Protein AF-A0A1C5DD97-F1 (afdb_monomer)

Nearest PDB structures (foldseek):
  8yk5-assembly1_B  TM=9.194E-01  e=7.924E-10  S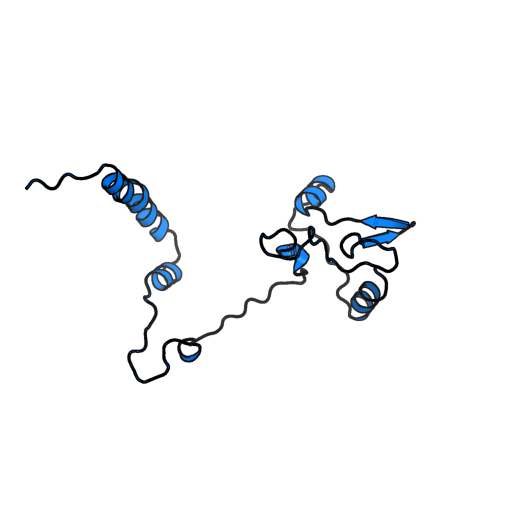treptomyces sanglieri

Solvent-accessible surface area (backbone atoms only — not comparable to full-atom values): 9508 Å² total; per-residue (Å²): 136,84,87,79,82,52,70,70,59,49,55,74,58,67,72,52,59,72,58,52,61,63,55,53,73,76,46,58,72,70,56,46,50,58,70,69,50,70,82,83,76,67,89,68,78,99,60,57,94,49,78,76,60,65,87,79,85,85,84,83,84,76,75,102,65,58,68,59,77,80,36,24,84,41,88,92,50,88,26,84,82,40,90,82,52,60,64,41,99,86,74,41,44,63,64,53,35,57,39,80,95,86,40,69,45,64,86,72,63,63,62,61,54,20,57,76,68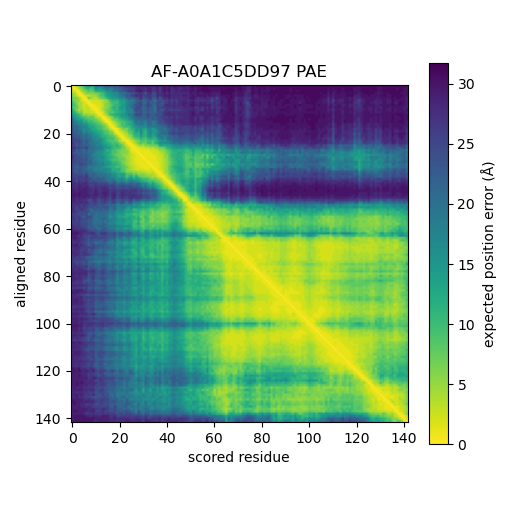,74,45,60,75,84,72,66,78,86,72,81,82,46,72,69,49,48,52,41,38,71,72,79,46,98

Sequence (142 aa):
MTTDISRRRLFALGGGALGVAAAGSLLPPSLQAAIAAQPEHSAGSGGGDGLGAIKHVVILMQENRSFDHYFGTLRGVRGFGDRNAVELPSGKPVFEQPAPLGTSVLPFPVRDAAETQKKDLQYIGALDHSWSGGGKAWAGGG

pLDDT: mean 76.14, std 14.86, range [37.94, 93.81]

Secondary structure (DSSP, 8-state):
------HHHHHHHHSSHHHHHHHHTTS-HHHHHHHHPPP----SSS--SSGGG----------S--HHHHHTTSTTS--TT-TTPPBPTTSSBTTSEEEGGGEEE----HHHHHHHTT--TT-PPPPP-SHHHHHHHHTT--

Structure (mmCIF, N/CA/C/O backbone):
data_AF-A0A1C5DD97-F1
#
_entry.id   AF-A0A1C5DD97-F1
#
loop_
_atom_site.group_PDB
_atom_site.id
_atom_site.type_symbol
_atom_site.label_atom_id
_atom_site.label_alt_id
_atom_site.label_comp_id
_atom_site.label_asym_id
_atom_site.label_entity_id
_atom_site.label_seq_id
_atom_site.pdbx_PDB_ins_code
_atom_site.Cartn_x
_atom_site.Cartn_y
_atom_site.Cartn_z
_atom_site.occupancy
_atom_site.B_iso_or_equiv
_atom_site.auth_seq_id
_atom_site.auth_comp_id
_atom_site.auth_asym_id
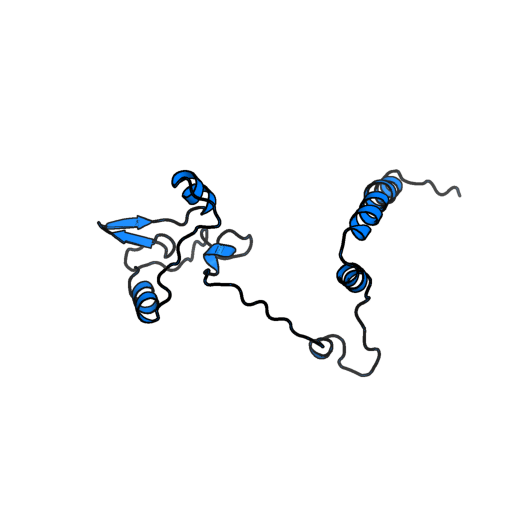_atom_site.auth_atom_id
_atom_site.pdbx_PDB_model_num
ATOM 1 N N . MET A 1 1 ? -5.961 15.124 -59.995 1.00 37.94 1 MET A N 1
ATOM 2 C CA . MET A 1 1 ? -6.432 14.707 -58.658 1.00 37.94 1 MET A CA 1
ATOM 3 C C . MET A 1 1 ? -5.623 15.472 -57.625 1.00 37.94 1 MET A C 1
ATOM 5 O O . MET A 1 1 ? -4.433 15.228 -57.506 1.00 37.94 1 MET A O 1
ATOM 9 N N . THR A 1 2 ? -6.218 16.466 -56.972 1.00 41.41 2 THR A N 1
ATOM 10 C CA . THR A 1 2 ? -5.571 17.278 -55.931 1.00 41.41 2 THR A CA 1
ATOM 11 C C . THR A 1 2 ? -5.755 16.585 -54.582 1.00 41.41 2 THR A C 1
ATOM 13 O O . THR A 1 2 ? -6.887 16.353 -54.164 1.00 41.41 2 THR A O 1
ATOM 16 N N . THR A 1 3 ? -4.669 16.202 -53.913 1.00 48.91 3 THR A N 1
ATOM 17 C CA . THR A 1 3 ? -4.723 15.624 -52.562 1.00 48.91 3 THR A CA 1
ATOM 18 C C . THR A 1 3 ? -5.010 16.722 -51.546 1.00 48.91 3 THR A C 1
ATOM 20 O O . THR A 1 3 ? -4.139 17.540 -51.258 1.00 48.91 3 THR A O 1
ATOM 23 N N . ASP A 1 4 ? -6.229 16.739 -51.018 1.00 50.91 4 ASP A N 1
ATOM 24 C CA . ASP A 1 4 ? -6.657 17.688 -49.995 1.00 50.91 4 ASP A CA 1
ATOM 25 C C . ASP A 1 4 ? -6.107 17.277 -48.613 1.00 50.91 4 ASP A C 1
ATOM 27 O O . ASP A 1 4 ? -6.236 16.124 -48.181 1.00 50.91 4 ASP A O 1
ATOM 31 N N . ILE A 1 5 ? -5.441 18.204 -47.921 1.00 59.94 5 ILE A N 1
ATOM 32 C CA . ILE A 1 5 ? -4.846 17.961 -46.602 1.00 59.94 5 ILE A CA 1
ATOM 33 C C . ILE A 1 5 ? -5.921 18.208 -45.541 1.00 59.94 5 ILE A C 1
ATOM 35 O O . ILE A 1 5 ? -6.260 19.339 -45.205 1.00 59.94 5 ILE A O 1
ATOM 39 N N . SER A 1 6 ? -6.445 17.123 -44.967 1.00 70.00 6 SER A N 1
ATOM 40 C CA . SER A 1 6 ? -7.452 17.195 -43.904 1.00 70.00 6 SER A CA 1
ATOM 41 C C . SER A 1 6 ? -6.913 17.865 -42.632 1.00 70.00 6 SER A C 1
ATOM 43 O O . SER A 1 6 ? -5.837 17.518 -42.138 1.00 70.00 6 SER A O 1
ATOM 45 N N . ARG A 1 7 ? -7.726 18.741 -42.021 1.00 64.44 7 ARG A N 1
ATOM 46 C CA . ARG A 1 7 ? -7.467 19.400 -40.721 1.00 64.44 7 ARG A CA 1
ATOM 47 C C . ARG A 1 7 ? -7.077 18.407 -39.617 1.00 64.44 7 ARG A C 1
ATOM 49 O O . ARG A 1 7 ? -6.230 18.712 -38.787 1.00 64.44 7 ARG A O 1
ATOM 56 N N . ARG A 1 8 ? -7.621 17.183 -39.645 1.00 58.94 8 ARG A N 1
ATOM 57 C CA . ARG A 1 8 ? -7.272 16.094 -38.711 1.00 58.94 8 ARG A CA 1
ATOM 58 C C . ARG A 1 8 ? -5.811 15.643 -38.851 1.00 58.94 8 ARG A C 1
ATOM 60 O O . ARG A 1 8 ? -5.181 15.305 -37.856 1.00 58.94 8 ARG A O 1
ATOM 67 N N . ARG A 1 9 ? -5.267 15.667 -40.070 1.00 60.03 9 ARG A N 1
ATOM 68 C CA . ARG A 1 9 ? -3.873 15.309 -40.367 1.00 60.03 9 ARG A CA 1
ATOM 69 C C . ARG A 1 9 ? -2.912 16.428 -39.959 1.00 60.03 9 ARG A C 1
ATOM 71 O O . ARG A 1 9 ? -1.828 16.139 -39.472 1.00 60.03 9 ARG A O 1
ATOM 78 N N . LEU A 1 10 ? -3.348 17.686 -40.068 1.00 61.34 10 LEU A N 1
ATOM 79 C CA . LEU A 1 10 ? -2.600 18.845 -39.576 1.00 61.34 10 LEU A CA 1
ATOM 80 C C . LEU A 1 10 ? -2.541 18.886 -38.037 1.00 61.34 10 LEU A C 1
ATOM 82 O O . LEU A 1 10 ? -1.477 19.145 -37.491 1.00 61.34 10 LEU A O 1
ATOM 86 N N . PHE A 1 11 ? -3.624 18.548 -37.326 1.00 61.50 11 PHE A N 1
ATOM 87 C CA . PHE A 1 11 ? -3.601 18.455 -35.855 1.00 61.50 11 PHE A CA 1
ATOM 88 C C . PHE A 1 11 ? -2.802 17.255 -35.333 1.00 61.50 11 PHE A C 1
ATOM 90 O O . PHE A 1 11 ? -2.123 17.378 -34.316 1.00 61.50 11 PHE A O 1
ATOM 97 N N . ALA A 1 12 ? -2.817 16.126 -36.050 1.00 57.34 12 ALA A N 1
ATOM 98 C CA . ALA A 1 12 ? -1.966 14.978 -35.734 1.00 57.34 12 ALA A CA 1
ATOM 99 C C . ALA A 1 12 ? -0.463 15.283 -35.903 1.00 57.34 12 ALA A C 1
ATOM 101 O O . ALA A 1 12 ? 0.360 14.682 -35.222 1.00 57.34 12 ALA A O 1
ATOM 102 N N . LEU A 1 13 ? -0.107 16.226 -36.783 1.00 55.00 13 LEU A N 1
ATOM 103 C CA . LEU A 1 13 ? 1.281 16.625 -37.040 1.00 55.00 13 LEU A CA 1
ATOM 104 C C . LEU A 1 13 ? 1.721 17.871 -36.246 1.00 55.00 13 LEU A C 1
ATOM 106 O O . LEU A 1 13 ? 2.899 18.005 -35.935 1.00 55.00 13 LEU A O 1
ATOM 110 N N . GLY A 1 14 ? 0.800 18.777 -35.903 1.00 51.69 14 GLY A N 1
ATOM 111 C CA . GLY A 1 14 ? 1.136 20.120 -35.414 1.00 51.69 14 GLY A CA 1
ATOM 112 C C . GLY A 1 14 ? 1.204 20.307 -33.896 1.00 51.69 14 GLY A C 1
ATOM 113 O O . GLY A 1 14 ? 1.827 21.261 -33.446 1.00 51.69 14 GLY A O 1
ATOM 114 N N . GLY A 1 15 ? 0.588 19.434 -33.091 1.00 50.34 15 GLY A N 1
ATOM 115 C CA . GLY A 1 15 ? 0.475 19.662 -31.638 1.00 50.34 15 GLY A CA 1
ATOM 116 C C . GLY A 1 15 ? 1.548 19.002 -30.764 1.00 50.34 15 GLY A C 1
ATOM 117 O O . GLY A 1 15 ? 1.817 19.482 -29.668 1.00 50.34 15 GLY A O 1
ATOM 118 N N . GLY A 1 16 ? 2.152 17.899 -31.219 1.00 50.62 16 GLY A N 1
ATOM 119 C CA . GLY A 1 16 ? 3.026 17.063 -30.377 1.00 50.62 16 GLY A CA 1
ATOM 120 C C . GLY A 1 16 ? 4.511 17.100 -30.737 1.00 50.62 16 GLY A C 1
ATOM 121 O O . GLY A 1 16 ? 5.358 16.988 -29.855 1.00 50.62 16 GLY A O 1
ATOM 122 N N . ALA A 1 17 ? 4.853 17.289 -32.015 1.00 50.66 17 ALA A N 1
ATOM 123 C CA . ALA A 1 17 ? 6.223 17.079 -32.491 1.00 50.66 17 ALA A CA 1
ATOM 124 C C . ALA A 1 17 ? 7.238 18.087 -31.917 1.00 50.66 17 ALA A C 1
ATOM 126 O O . ALA A 1 17 ? 8.358 17.705 -31.583 1.00 50.66 17 ALA A O 1
ATOM 127 N N . LEU A 1 18 ? 6.845 19.354 -31.736 1.00 48.91 18 LEU A N 1
ATOM 128 C CA . LEU A 1 18 ? 7.738 20.390 -31.197 1.00 48.91 18 LEU A CA 1
ATOM 129 C C . LEU A 1 18 ? 7.939 20.281 -29.672 1.00 48.91 18 LEU A C 1
ATOM 131 O O . LEU A 1 18 ? 9.018 20.594 -29.179 1.00 48.91 18 LEU A O 1
ATOM 135 N N . GLY A 1 19 ? 6.941 19.794 -28.925 1.00 50.81 19 GLY A N 1
ATOM 136 C CA . GLY A 1 19 ? 7.047 19.594 -27.472 1.00 50.81 19 GLY A CA 1
ATOM 137 C C . GLY A 1 19 ? 7.847 18.345 -27.086 1.00 50.81 19 GLY A C 1
ATOM 138 O O . GLY A 1 19 ? 8.614 18.370 -26.127 1.00 50.81 19 GLY A O 1
ATOM 139 N N . VAL A 1 20 ? 7.726 17.266 -27.868 1.00 53.44 20 VAL A N 1
ATOM 140 C CA . VAL A 1 20 ? 8.454 16.005 -27.636 1.00 53.44 20 VAL A CA 1
ATOM 141 C C . VAL A 1 20 ? 9.960 16.166 -27.884 1.00 53.44 20 VAL A C 1
ATOM 143 O O . VAL A 1 20 ? 10.761 15.650 -27.107 1.00 53.44 20 VAL A O 1
ATOM 146 N N . ALA A 1 21 ? 10.362 16.936 -28.902 1.00 54.34 21 ALA A N 1
ATOM 147 C CA . ALA A 1 21 ? 11.776 17.194 -29.188 1.00 54.34 21 ALA A CA 1
ATOM 148 C C . ALA A 1 21 ? 12.473 18.017 -28.084 1.00 54.34 21 ALA A C 1
ATOM 150 O O . ALA A 1 21 ? 13.621 17.740 -27.744 1.00 54.34 21 ALA A O 1
ATOM 151 N N . ALA A 1 22 ? 11.777 18.993 -27.487 1.00 54.25 22 ALA A N 1
ATOM 152 C CA . ALA A 1 22 ? 12.323 19.812 -26.402 1.00 54.25 22 ALA A CA 1
ATOM 153 C C . ALA A 1 22 ? 12.342 19.089 -25.041 1.00 54.25 22 ALA A C 1
ATOM 155 O O . ALA A 1 22 ? 13.229 19.340 -24.235 1.00 54.25 22 ALA A O 1
ATOM 156 N N . ALA A 1 23 ? 11.402 18.176 -24.775 1.00 56.19 23 ALA A N 1
ATOM 157 C CA . ALA A 1 23 ? 11.391 17.389 -23.537 1.00 56.19 23 ALA A CA 1
ATOM 158 C C . ALA A 1 23 ? 12.433 16.254 -23.540 1.00 56.19 23 ALA A C 1
ATOM 160 O O . ALA A 1 23 ? 12.975 15.911 -22.489 1.00 56.19 23 ALA A O 1
ATOM 161 N N . GLY A 1 24 ? 12.752 15.692 -24.713 1.00 57.81 24 GLY A N 1
ATOM 162 C CA . GLY A 1 24 ? 13.761 14.638 -24.848 1.00 57.81 24 GLY A CA 1
ATOM 163 C C . GLY A 1 24 ? 15.169 15.072 -24.426 1.00 57.81 24 GLY A C 1
AT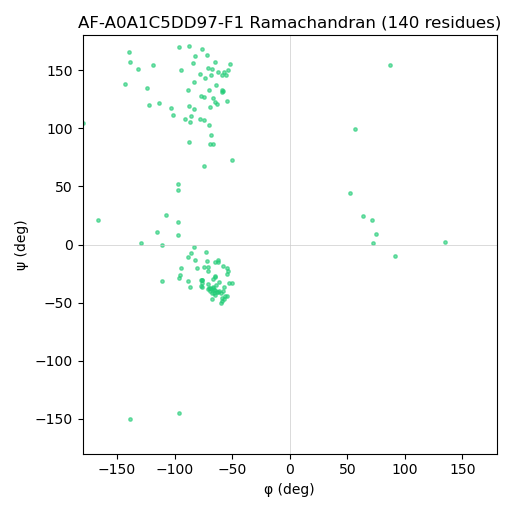OM 164 O O . GLY A 1 24 ? 15.902 14.263 -23.864 1.00 57.81 24 GLY A O 1
ATOM 165 N N . SER A 1 25 ? 15.527 16.350 -24.614 1.00 60.06 25 SER A N 1
ATOM 166 C CA . SER A 1 25 ? 16.851 16.891 -24.265 1.00 60.06 25 SER A CA 1
ATOM 167 C C . SER A 1 25 ? 17.097 17.045 -22.757 1.00 60.06 25 SER A C 1
ATOM 169 O O . SER A 1 25 ? 18.246 17.206 -22.352 1.00 60.06 25 SER A O 1
ATOM 171 N N . LEU A 1 26 ? 16.051 16.965 -21.924 1.00 75.88 26 LEU A N 1
ATOM 172 C CA . LEU A 1 26 ? 16.152 17.034 -20.459 1.00 75.88 26 LEU A CA 1
ATOM 173 C C . LEU A 1 26 ? 16.379 15.667 -19.800 1.00 75.88 26 LEU A C 1
ATOM 175 O O . LEU A 1 26 ? 16.660 15.599 -18.603 1.00 75.88 26 LEU A O 1
ATOM 179 N N . LEU A 1 27 ? 16.252 14.569 -20.549 1.00 81.62 27 LEU A N 1
ATOM 180 C CA . LEU A 1 27 ? 16.517 13.234 -20.019 1.00 81.62 27 LEU A CA 1
ATOM 181 C C . LEU A 1 27 ? 18.032 12.981 -19.958 1.00 81.62 27 LEU A C 1
ATOM 183 O O . LEU A 1 27 ? 18.755 13.432 -20.848 1.00 81.62 27 LEU A O 1
ATOM 187 N N . PRO A 1 28 ? 18.542 12.223 -18.972 1.00 85.69 28 PRO A N 1
ATOM 188 C CA . PRO A 1 28 ? 19.936 11.796 -18.972 1.00 85.69 28 PRO A CA 1
ATOM 189 C C . PRO A 1 28 ? 20.295 11.055 -20.273 1.00 85.69 28 PRO A C 1
ATOM 191 O O . PRO A 1 28 ? 19.458 10.300 -20.780 1.00 85.69 28 PRO A O 1
ATOM 194 N N . PRO A 1 29 ? 21.530 11.189 -20.797 1.00 82.31 29 PRO A N 1
ATOM 195 C CA . PRO A 1 29 ? 21.943 10.539 -22.045 1.00 82.31 29 PRO A CA 1
ATOM 196 C C . PRO A 1 29 ? 21.690 9.023 -22.084 1.00 82.31 29 PRO A C 1
ATOM 198 O O . PRO A 1 29 ? 21.343 8.481 -23.130 1.00 82.31 29 PRO A O 1
ATOM 201 N N . SER A 1 30 ? 21.794 8.339 -20.940 1.00 81.19 30 SER A N 1
ATOM 202 C CA . SER A 1 30 ? 21.490 6.907 -20.817 1.00 81.19 30 SER A CA 1
ATOM 203 C C . SER A 1 30 ? 20.017 6.582 -21.074 1.00 81.19 30 SER A C 1
ATOM 205 O O . SER A 1 30 ? 19.712 5.583 -21.720 1.00 81.19 30 SER A O 1
ATOM 207 N N . LEU A 1 31 ? 19.100 7.431 -20.608 1.00 80.62 31 LEU A N 1
ATOM 208 C CA . LEU A 1 31 ? 17.666 7.248 -20.806 1.00 80.62 31 LEU A CA 1
ATOM 209 C C . LEU A 1 31 ? 17.249 7.613 -22.233 1.00 80.62 31 LEU A C 1
ATOM 211 O O . LEU A 1 31 ? 16.426 6.915 -22.819 1.00 80.62 31 LEU A O 1
ATOM 215 N N . GLN A 1 32 ? 17.859 8.647 -22.822 1.00 81.94 32 GLN A N 1
ATOM 216 C CA . GLN A 1 32 ? 17.667 8.961 -24.242 1.00 81.94 32 GLN A CA 1
ATOM 217 C C . GLN A 1 32 ? 18.093 7.781 -25.129 1.00 81.94 32 GLN A C 1
ATOM 219 O O . GLN A 1 32 ? 17.335 7.366 -26.005 1.00 81.94 32 GLN A O 1
ATOM 224 N N . ALA A 1 33 ? 19.264 7.193 -24.859 1.00 81.00 33 ALA A N 1
ATOM 225 C CA . ALA A 1 33 ? 19.747 6.011 -25.569 1.00 81.00 33 ALA A CA 1
ATOM 226 C C . ALA A 1 33 ? 18.830 4.793 -25.366 1.00 81.00 33 ALA A C 1
ATOM 228 O O . ALA A 1 33 ? 18.537 4.086 -26.326 1.00 81.00 33 ALA A O 1
ATOM 229 N N . ALA A 1 34 ? 18.330 4.573 -24.145 1.00 80.75 34 ALA A N 1
ATOM 230 C CA . ALA A 1 34 ? 17.415 3.473 -23.846 1.00 80.75 34 ALA A CA 1
ATOM 231 C C . ALA A 1 34 ? 16.058 3.609 -24.561 1.00 80.75 34 ALA A C 1
ATOM 233 O O . ALA A 1 34 ? 15.529 2.613 -25.039 1.00 80.75 34 ALA A O 1
ATOM 234 N N . ILE A 1 35 ? 15.506 4.824 -24.666 1.00 79.81 35 ILE A N 1
ATOM 235 C CA . ILE A 1 35 ? 14.250 5.082 -25.393 1.00 79.81 35 ILE A CA 1
ATOM 236 C C . ILE A 1 35 ? 14.445 4.931 -26.908 1.00 79.81 35 ILE A C 1
ATOM 238 O O . ILE A 1 35 ? 13.551 4.442 -27.596 1.00 79.81 35 ILE A O 1
ATOM 242 N N . ALA A 1 36 ? 15.597 5.358 -27.434 1.00 78.69 36 ALA A N 1
ATOM 243 C CA . ALA A 1 36 ? 15.920 5.254 -28.857 1.00 78.69 36 ALA A CA 1
ATOM 244 C C . ALA A 1 36 ? 16.273 3.822 -29.298 1.00 78.69 36 ALA A C 1
ATOM 246 O O . ALA A 1 36 ? 16.214 3.518 -30.492 1.00 78.69 36 ALA A O 1
ATOM 247 N N . ALA A 1 37 ? 16.638 2.944 -28.360 1.00 76.75 37 ALA A N 1
ATOM 248 C CA . ALA A 1 37 ? 16.948 1.554 -28.651 1.00 76.75 37 ALA A CA 1
ATOM 249 C C . ALA A 1 37 ? 15.699 0.823 -29.168 1.00 76.75 37 ALA A C 1
ATOM 251 O O . ALA A 1 37 ? 14.657 0.767 -28.514 1.00 76.75 37 ALA A O 1
ATOM 252 N N . GLN A 1 38 ? 15.805 0.245 -30.363 1.00 62.28 38 GLN A N 1
ATOM 253 C CA . GLN A 1 38 ? 14.805 -0.696 -30.857 1.00 62.28 38 GLN A CA 1
ATOM 254 C C . GLN A 1 38 ? 14.968 -2.027 -30.108 1.00 62.28 38 GLN A C 1
ATOM 256 O O . GLN A 1 38 ? 16.104 -2.417 -29.824 1.00 62.28 38 GLN A O 1
ATOM 261 N N . PRO A 1 39 ? 13.875 -2.743 -29.789 1.00 60.66 39 PRO A N 1
ATOM 262 C CA . PRO A 1 39 ? 13.982 -4.093 -29.258 1.00 60.66 39 PRO A CA 1
ATOM 263 C C . PRO A 1 39 ? 14.815 -4.953 -30.213 1.00 60.66 39 PRO A C 1
ATOM 265 O O . PRO A 1 39 ? 14.506 -5.058 -31.399 1.00 60.66 39 PRO A O 1
ATOM 268 N N . GLU A 1 40 ? 15.885 -5.549 -29.693 1.00 59.00 40 GLU A N 1
ATOM 269 C CA . GLU A 1 40 ? 16.749 -6.472 -30.428 1.00 59.00 40 GLU A CA 1
ATOM 270 C C . GLU A 1 40 ? 15.953 -7.746 -30.764 1.00 59.00 40 GLU A C 1
ATOM 272 O O . GLU A 1 40 ? 15.968 -8.722 -30.011 1.00 59.00 40 GLU A O 1
ATOM 277 N N . HIS A 1 41 ? 15.226 -7.751 -31.884 1.00 55.03 41 HIS A N 1
ATOM 278 C CA . HIS A 1 41 ? 14.646 -8.975 -32.427 1.00 55.03 41 HIS A CA 1
ATOM 279 C C . HIS A 1 41 ? 15.791 -9.830 -32.964 1.00 55.03 41 HIS A C 1
ATOM 281 O O . HIS A 1 41 ? 16.349 -9.563 -34.028 1.00 55.03 41 HIS A O 1
ATOM 287 N N . SER A 1 42 ? 16.171 -10.854 -32.201 1.00 52.97 42 SER A N 1
ATOM 288 C CA . SER A 1 42 ? 17.205 -11.796 -32.621 1.00 52.97 42 SER A CA 1
ATOM 289 C C . SER A 1 42 ? 16.656 -12.621 -33.787 1.00 52.97 42 SER A C 1
ATOM 291 O O . SER A 1 42 ? 15.948 -13.606 -33.593 1.00 52.97 42 SER A O 1
ATOM 293 N N . ALA A 1 43 ? 16.940 -12.188 -35.016 1.00 51.22 43 ALA A N 1
ATOM 294 C CA . ALA A 1 43 ? 16.631 -12.929 -36.229 1.00 51.22 43 ALA A CA 1
ATOM 295 C C . ALA A 1 43 ? 17.532 -14.174 -36.290 1.00 51.22 43 ALA A C 1
ATOM 297 O O . ALA A 1 43 ? 18.627 -14.145 -36.845 1.00 51.22 43 ALA A O 1
ATOM 298 N N . GLY A 1 44 ? 17.098 -15.265 -35.660 1.00 48.41 44 GLY A N 1
ATOM 299 C CA . GLY A 1 44 ? 17.858 -16.510 -35.629 1.00 48.41 44 GLY A CA 1
ATOM 300 C C . GLY A 1 44 ? 17.157 -17.619 -34.852 1.00 48.41 44 GLY A C 1
ATOM 301 O O . GLY A 1 44 ? 17.162 -17.624 -33.628 1.00 48.41 44 GLY A O 1
ATOM 302 N N . SER A 1 45 ? 16.593 -18.572 -35.599 1.00 45.00 45 SER A N 1
ATOM 303 C CA . SER A 1 45 ? 16.107 -19.898 -35.179 1.00 45.00 45 SER A CA 1
ATOM 304 C C . SER A 1 45 ? 15.054 -19.970 -34.054 1.00 45.00 45 SER A C 1
ATOM 306 O O . SER A 1 45 ? 15.366 -20.012 -32.871 1.00 45.00 45 SER A O 1
ATOM 308 N N . GLY A 1 46 ? 13.787 -20.136 -34.445 1.00 49.97 46 GLY A N 1
ATOM 309 C CA . GLY A 1 46 ? 12.885 -21.132 -33.841 1.00 49.97 46 GLY A CA 1
ATOM 310 C C . GLY A 1 46 ? 12.326 -20.929 -32.424 1.00 49.97 46 GLY A C 1
ATOM 311 O O . GLY A 1 46 ? 11.578 -21.794 -31.983 1.00 49.97 46 GLY A O 1
ATOM 312 N N . GLY A 1 47 ? 12.618 -19.839 -31.710 1.00 49.31 47 GLY A N 1
ATOM 313 C CA . GLY A 1 47 ? 12.087 -19.650 -30.346 1.00 49.31 47 GLY A CA 1
ATOM 314 C C . GLY A 1 47 ? 12.223 -18.243 -29.755 1.00 49.31 47 GLY A C 1
ATOM 315 O O . GLY A 1 47 ? 12.213 -18.094 -28.535 1.00 49.31 47 GLY A O 1
ATOM 316 N N . GLY A 1 48 ? 12.394 -17.221 -30.600 1.00 52.59 48 GLY A N 1
ATOM 317 C CA . GLY A 1 48 ? 12.824 -15.874 -30.199 1.00 52.59 48 GLY A CA 1
ATOM 318 C C . GLY A 1 48 ? 11.736 -14.898 -29.736 1.00 52.59 48 GLY A C 1
ATOM 319 O O . GLY A 1 48 ? 12.078 -13.835 -29.232 1.00 52.59 48 GLY A O 1
ATOM 320 N N . ASP A 1 49 ? 10.451 -15.241 -29.845 1.00 61.72 49 ASP A N 1
ATOM 321 C CA . ASP A 1 49 ? 9.342 -14.301 -29.583 1.00 61.72 49 ASP A CA 1
ATOM 322 C C . ASP A 1 49 ? 8.757 -14.414 -28.157 1.00 61.72 49 ASP A C 1
ATOM 324 O O . ASP A 1 49 ? 7.630 -13.993 -27.895 1.00 61.72 49 ASP A O 1
ATOM 328 N N . GLY A 1 50 ? 9.505 -15.008 -27.219 1.00 69.44 50 GLY A N 1
ATOM 329 C CA . GLY A 1 50 ? 9.043 -15.311 -25.858 1.00 69.44 50 GLY A CA 1
ATOM 330 C C . GLY A 1 50 ? 10.077 -15.024 -24.767 1.00 69.44 50 GLY A C 1
ATOM 331 O O . GLY A 1 50 ? 10.933 -14.156 -24.906 1.00 69.44 50 GLY A O 1
ATOM 332 N N . LEU A 1 51 ? 10.027 -15.779 -23.663 1.00 71.25 51 LEU A N 1
ATOM 333 C CA . LEU A 1 51 ? 10.928 -15.601 -22.510 1.00 71.25 51 LEU A CA 1
ATOM 334 C C . LEU A 1 51 ? 12.426 -15.634 -22.879 1.00 71.25 51 LEU A C 1
ATOM 336 O O . LEU A 1 51 ? 13.230 -15.022 -22.182 1.00 71.25 51 LEU A O 1
ATOM 340 N N . GLY A 1 52 ? 12.799 -16.293 -23.984 1.00 72.62 52 GLY A N 1
ATOM 341 C CA . GLY A 1 52 ? 14.177 -16.354 -24.489 1.00 72.62 52 GLY A CA 1
ATOM 342 C C . GLY A 1 52 ? 14.763 -15.015 -24.958 1.00 72.62 52 GLY A C 1
ATOM 343 O O . GLY A 1 52 ? 15.978 -14.909 -25.093 1.00 72.62 52 GLY A O 1
ATOM 344 N N . ALA A 1 53 ? 13.936 -13.984 -25.169 1.00 73.56 53 ALA A N 1
ATOM 345 C CA . ALA A 1 53 ? 14.394 -12.632 -25.500 1.00 73.56 53 ALA A CA 1
ATOM 346 C C . ALA A 1 53 ? 14.814 -11.805 -24.264 1.00 73.56 53 ALA A C 1
ATOM 348 O O . ALA A 1 53 ? 15.442 -10.753 -24.403 1.00 73.56 53 ALA A O 1
ATOM 349 N N . ILE A 1 54 ? 14.479 -12.255 -23.046 1.00 77.75 54 ILE A N 1
ATOM 350 C CA . ILE A 1 54 ? 14.803 -11.547 -21.801 1.00 77.75 54 ILE A CA 1
ATOM 351 C C . ILE A 1 54 ? 16.281 -11.781 -21.459 1.00 77.75 54 ILE A C 1
ATOM 353 O O . ILE A 1 54 ? 16.663 -12.864 -21.028 1.00 77.75 54 ILE A O 1
ATOM 357 N N . LYS A 1 55 ? 17.121 -10.749 -21.617 1.00 81.81 55 LYS A N 1
ATOM 358 C CA . LYS A 1 55 ? 18.564 -10.815 -21.294 1.00 81.81 55 LYS A CA 1
ATOM 359 C C . LYS A 1 55 ? 18.881 -10.458 -19.840 1.00 81.81 55 LYS A C 1
ATOM 361 O O . LYS A 1 55 ? 19.836 -10.977 -19.270 1.00 81.81 55 LYS A O 1
ATOM 366 N N . HIS A 1 56 ? 18.086 -9.571 -19.241 1.00 84.88 56 HIS A N 1
ATOM 367 C CA . HIS A 1 56 ? 18.299 -9.069 -17.886 1.00 84.88 56 HIS A CA 1
ATOM 368 C C . HIS A 1 56 ? 16.962 -8.874 -17.175 1.00 84.88 56 HIS A C 1
ATOM 370 O O . HIS A 1 56 ? 16.015 -8.346 -17.757 1.00 84.88 56 HIS A O 1
ATOM 376 N N . VAL A 1 57 ? 16.907 -9.265 -15.904 1.00 86.56 57 VAL A N 1
ATOM 377 C CA . VAL A 1 57 ? 15.776 -9.002 -15.012 1.00 86.56 57 VAL A CA 1
ATOM 378 C C . VAL A 1 57 ? 16.262 -8.055 -13.925 1.00 86.56 57 VAL A C 1
ATOM 380 O O . VAL A 1 57 ? 17.203 -8.373 -13.201 1.00 86.56 57 VAL A O 1
ATOM 383 N N . VAL A 1 58 ? 15.624 -6.892 -13.813 1.00 90.12 58 VAL A N 1
ATOM 384 C CA . VAL A 1 58 ? 15.864 -5.947 -12.717 1.00 90.12 58 VAL A CA 1
ATOM 385 C C . VAL A 1 58 ? 14.705 -6.072 -11.740 1.00 90.12 58 VAL A C 1
ATOM 387 O O . VAL A 1 58 ? 13.560 -5.808 -12.098 1.00 90.12 58 VAL A O 1
ATOM 390 N N . ILE A 1 59 ? 15.002 -6.487 -10.510 1.00 87.56 59 ILE A N 1
ATOM 391 C CA . ILE A 1 59 ? 14.006 -6.622 -9.446 1.00 87.56 59 ILE A CA 1
ATOM 392 C C . ILE A 1 59 ? 14.131 -5.408 -8.530 1.00 87.56 59 ILE A C 1
ATOM 394 O O . ILE A 1 59 ? 15.126 -5.252 -7.824 1.00 87.56 59 ILE A O 1
ATOM 398 N N . LEU A 1 60 ? 13.113 -4.550 -8.543 1.00 86.25 60 LEU A N 1
ATOM 399 C CA . 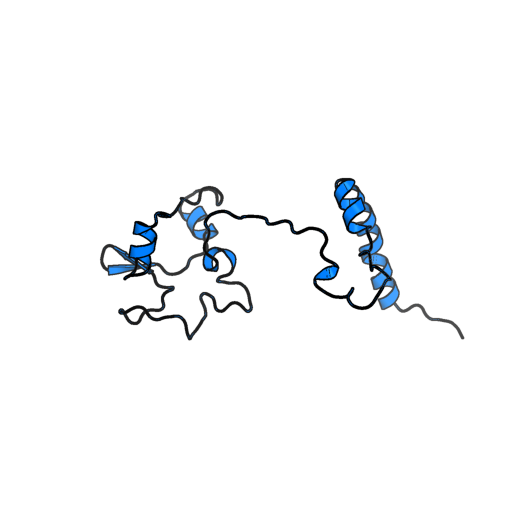LEU A 1 60 ? 12.989 -3.450 -7.594 1.00 86.25 60 LEU A CA 1
ATOM 400 C C . LEU A 1 60 ? 12.187 -3.935 -6.390 1.00 86.25 60 LEU A C 1
ATOM 402 O O . LEU A 1 60 ? 10.980 -4.156 -6.481 1.00 86.25 60 LEU A O 1
ATOM 406 N N . MET A 1 61 ? 12.872 -4.114 -5.266 1.00 82.25 61 MET A N 1
ATOM 407 C CA . MET A 1 61 ? 12.246 -4.516 -4.010 1.00 82.25 61 MET A CA 1
ATOM 408 C C . MET A 1 61 ? 11.744 -3.259 -3.299 1.00 82.25 61 MET A C 1
ATOM 410 O O . MET A 1 61 ? 12.543 -2.428 -2.871 1.00 82.25 61 MET A O 1
ATOM 414 N N . GLN A 1 62 ? 10.423 -3.100 -3.219 1.00 81.81 62 GLN A N 1
ATOM 415 C CA . GLN A 1 62 ? 9.807 -2.022 -2.446 1.00 81.81 62 GLN A CA 1
ATOM 416 C C . GLN A 1 62 ? 9.670 -2.413 -0.974 1.00 81.81 62 GLN A C 1
ATOM 418 O O . GLN A 1 62 ? 9.640 -3.592 -0.625 1.00 81.81 62 GLN A O 1
ATOM 423 N N . GLU A 1 63 ? 9.602 -1.400 -0.117 1.00 72.31 63 GLU A N 1
ATOM 424 C CA . GLU A 1 63 ? 9.492 -1.572 1.329 1.00 72.31 63 GLU A CA 1
ATOM 425 C C . GLU A 1 63 ? 8.071 -1.983 1.773 1.00 72.31 63 GLU A C 1
ATOM 427 O O . GLU A 1 63 ? 7.114 -1.912 1.001 1.00 72.31 63 GLU A O 1
ATOM 432 N N . ASN A 1 64 ? 7.955 -2.402 3.040 1.00 73.81 64 ASN A N 1
ATOM 433 C CA . ASN A 1 64 ? 6.815 -3.008 3.741 1.00 73.81 64 ASN A CA 1
ATOM 434 C C . ASN A 1 64 ? 5.466 -2.271 3.621 1.00 73.81 64 ASN A C 1
ATOM 436 O O . ASN A 1 64 ? 4.936 -1.718 4.590 1.00 73.81 64 ASN A O 1
ATO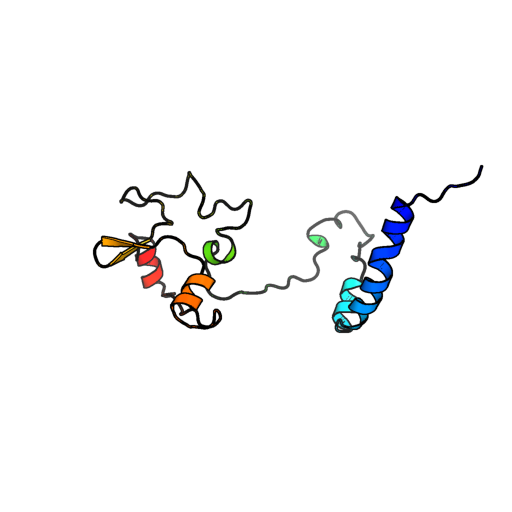M 440 N N . ARG A 1 65 ? 4.834 -2.328 2.454 1.00 84.19 65 ARG A N 1
ATOM 441 C CA . ARG A 1 65 ? 3.441 -1.918 2.268 1.00 84.19 65 ARG A CA 1
ATOM 442 C C . ARG A 1 65 ? 2.656 -3.072 1.670 1.00 84.19 65 ARG A C 1
ATOM 444 O O . ARG A 1 65 ? 3.115 -3.754 0.756 1.00 84.19 65 ARG A O 1
ATOM 451 N N . SER A 1 66 ? 1.472 -3.306 2.226 1.00 85.12 66 SER A N 1
ATOM 452 C CA . SER A 1 66 ? 0.573 -4.334 1.715 1.00 85.12 66 SER A CA 1
ATOM 453 C C . SER A 1 66 ? 0.105 -3.980 0.305 1.00 85.12 66 SER A C 1
ATOM 455 O O . SER A 1 66 ? 0.076 -2.815 -0.094 1.00 85.12 66 SER A O 1
ATOM 457 N N . PHE A 1 67 ? -0.307 -4.997 -0.445 1.00 89.31 67 PHE A N 1
ATOM 458 C CA . PHE A 1 67 ? -0.877 -4.805 -1.774 1.00 89.31 67 PHE A CA 1
ATOM 459 C C . PHE A 1 67 ? -2.062 -3.824 -1.750 1.00 89.31 67 PHE A C 1
ATOM 461 O O . PHE A 1 67 ? -2.111 -2.899 -2.559 1.00 89.31 67 PHE A O 1
ATOM 468 N N . ASP A 1 68 ? -2.958 -3.956 -0.769 1.00 88.94 68 ASP A N 1
ATOM 469 C CA . ASP A 1 68 ? -4.133 -3.089 -0.627 1.00 88.94 68 ASP A CA 1
ATOM 470 C C . ASP A 1 68 ? -3.772 -1.626 -0.338 1.00 88.94 68 ASP A C 1
ATOM 472 O O . ASP A 1 68 ? -4.499 -0.724 -0.753 1.00 88.94 68 ASP A O 1
ATOM 476 N N . HIS A 1 69 ? -2.626 -1.368 0.304 1.00 88.75 69 HIS A N 1
ATOM 477 C CA . HIS A 1 69 ? -2.134 -0.007 0.526 1.00 88.75 69 HIS A CA 1
ATOM 478 C C . HIS A 1 69 ? -1.830 0.707 -0.798 1.00 88.75 69 HIS A C 1
ATOM 480 O O . HIS A 1 69 ? -2.150 1.884 -0.951 1.00 88.75 69 HIS A O 1
ATOM 486 N N . TYR A 1 70 ? -1.228 0.005 -1.761 1.00 89.69 70 TYR A N 1
ATOM 487 C CA . TYR A 1 70 ? -0.893 0.582 -3.064 1.00 89.69 70 TYR A CA 1
ATOM 488 C C . TYR A 1 70 ? -2.038 0.500 -4.072 1.00 89.69 70 TYR A C 1
ATOM 490 O O . TYR A 1 70 ? -2.219 1.411 -4.880 1.00 89.69 70 TYR A O 1
ATOM 498 N N . PHE A 1 71 ? -2.799 -0.593 -4.047 1.00 92.25 71 PHE A N 1
ATOM 499 C CA . PHE A 1 71 ? -3.666 -0.976 -5.158 1.00 92.25 71 PHE A CA 1
ATOM 500 C C . PHE A 1 71 ? -5.108 -1.281 -4.748 1.00 92.25 71 PHE A C 1
ATOM 502 O O . PHE A 1 71 ? -5.922 -1.579 -5.619 1.00 92.25 71 PHE A O 1
ATOM 509 N N . GLY A 1 72 ? -5.473 -1.149 -3.469 1.00 91.88 72 GLY A N 1
ATOM 510 C CA . GLY A 1 72 ? -6.821 -1.464 -2.977 1.00 91.88 72 GLY A CA 1
ATOM 511 C C . GLY A 1 72 ? -7.940 -0.606 -3.586 1.00 91.88 72 GLY A C 1
ATOM 512 O O . GLY A 1 72 ? -9.112 -0.965 -3.501 1.00 91.88 72 GLY A O 1
ATOM 513 N N . THR A 1 73 ? -7.598 0.508 -4.240 1.00 92.69 73 THR A N 1
ATOM 514 C CA . THR A 1 73 ? -8.532 1.367 -4.992 1.00 92.69 73 THR A CA 1
ATOM 515 C C . THR A 1 73 ? -8.313 1.330 -6.510 1.00 92.69 73 THR A C 1
ATOM 517 O O . THR A 1 73 ? -9.034 1.999 -7.255 1.00 92.69 73 THR A O 1
ATOM 520 N N . LEU A 1 74 ? -7.334 0.559 -6.999 1.00 93.81 74 LEU A N 1
ATOM 521 C CA . LEU A 1 74 ? -7.018 0.479 -8.421 1.00 93.81 74 LEU A CA 1
ATOM 522 C C . LEU A 1 74 ? -8.131 -0.261 -9.177 1.00 93.81 74 LEU A C 1
ATOM 524 O O . LEU A 1 74 ? -8.580 -1.339 -8.788 1.00 93.81 74 LEU A O 1
ATOM 528 N N . ARG A 1 75 ? -8.573 0.301 -10.306 1.00 90.06 75 ARG A N 1
ATOM 529 C CA . ARG A 1 75 ? -9.607 -0.319 -11.149 1.00 90.06 75 ARG A CA 1
ATOM 530 C C . ARG A 1 75 ? -9.162 -1.705 -11.622 1.00 90.06 75 ARG A C 1
ATOM 532 O O . ARG A 1 75 ? -8.075 -1.848 -12.169 1.00 90.06 75 ARG A O 1
ATOM 539 N N . GLY A 1 76 ? -10.038 -2.696 -11.470 1.00 90.44 76 GLY A N 1
ATOM 540 C CA . GLY A 1 76 ? -9.767 -4.090 -11.845 1.00 90.44 76 GLY A CA 1
ATOM 541 C C . GLY A 1 76 ? -9.181 -4.938 -10.715 1.00 90.44 76 GLY A C 1
ATOM 542 O O . GLY A 1 76 ? -9.150 -6.159 -10.839 1.00 90.44 76 GLY A O 1
ATOM 543 N N . VAL A 1 77 ? -8.790 -4.323 -9.597 1.00 91.75 77 VAL A N 1
ATOM 544 C CA . VAL A 1 77 ? -8.443 -5.043 -8.372 1.00 91.75 77 VAL A CA 1
ATOM 545 C C . VAL A 1 77 ? -9.716 -5.371 -7.595 1.00 91.75 77 VAL A C 1
ATOM 547 O O . VAL A 1 77 ? -10.621 -4.543 -7.471 1.00 91.75 77 VAL A O 1
ATOM 550 N N . ARG A 1 78 ? -9.770 -6.579 -7.027 1.00 91.25 78 ARG A N 1
ATOM 551 C CA . ARG A 1 78 ? -10.744 -6.952 -5.991 1.00 91.25 78 ARG A CA 1
ATOM 552 C C . ARG A 1 78 ? -10.354 -6.301 -4.657 1.00 91.25 78 ARG A C 1
ATOM 554 O O . ARG A 1 78 ? -9.865 -6.968 -3.757 1.00 91.25 78 ARG A O 1
ATOM 561 N N . GLY A 1 79 ? -10.462 -4.975 -4.609 1.00 90.06 79 GLY A N 1
ATOM 562 C CA . GLY A 1 79 ? -10.005 -4.142 -3.497 1.00 90.06 79 GLY A CA 1
ATOM 563 C C . GLY A 1 79 ? -11.122 -3.809 -2.508 1.00 90.06 79 GLY A C 1
ATOM 564 O O . GLY A 1 79 ? -12.047 -4.593 -2.323 1.00 90.06 79 GLY A O 1
ATOM 565 N N . PHE A 1 80 ? -11.097 -2.611 -1.921 1.00 91.50 80 PHE A N 1
ATOM 566 C CA . PHE A 1 80 ? -12.003 -2.224 -0.822 1.00 91.50 80 PHE A CA 1
ATOM 567 C C . PHE A 1 80 ? -13.504 -2.213 -1.171 1.00 91.50 80 PHE A C 1
ATOM 569 O O . PHE A 1 80 ? -14.343 -2.137 -0.280 1.00 91.50 80 PHE A O 1
ATOM 576 N N . GLY A 1 81 ? -13.852 -2.280 -2.460 1.00 87.81 81 GLY A N 1
ATOM 577 C CA . GLY A 1 81 ? -15.231 -2.411 -2.945 1.00 87.81 81 GLY A CA 1
ATOM 578 C C . GLY A 1 81 ? -15.660 -3.846 -3.276 1.00 87.81 81 GLY A C 1
ATOM 579 O O . GLY A 1 81 ? -16.712 -4.027 -3.893 1.00 87.81 81 GLY A O 1
ATOM 580 N N . ASP A 1 82 ? -14.850 -4.857 -2.949 1.00 91.94 82 ASP A N 1
ATOM 581 C CA . ASP A 1 82 ? -15.165 -6.255 -3.239 1.00 91.94 82 ASP A CA 1
ATOM 582 C C . ASP A 1 82 ? -16.333 -6.762 -2.382 1.00 91.94 82 ASP A C 1
ATOM 584 O O . ASP A 1 82 ? -16.256 -6.834 -1.158 1.00 91.94 82 ASP A O 1
ATOM 588 N N . ARG A 1 83 ? -17.420 -7.163 -3.049 1.00 87.06 83 ARG A N 1
ATOM 589 C CA . ARG A 1 83 ? -18.615 -7.733 -2.405 1.00 87.06 83 ARG A CA 1
ATOM 590 C C . ARG A 1 83 ? -18.389 -9.131 -1.840 1.00 87.06 83 ARG A C 1
ATOM 592 O O . ARG A 1 83 ? -19.173 -9.578 -1.019 1.00 87.06 83 ARG A O 1
ATOM 599 N N . ASN A 1 84 ? -17.349 -9.810 -2.309 1.00 91.44 84 ASN A N 1
ATOM 600 C CA . ASN A 1 84 ? -16.965 -11.149 -1.883 1.00 91.44 84 ASN A CA 1
ATOM 601 C C . ASN A 1 84 ? -15.697 -11.097 -1.014 1.00 91.44 84 ASN A C 1
ATOM 603 O O . ASN A 1 84 ? -14.914 -12.052 -1.013 1.00 91.44 84 ASN A O 1
ATOM 607 N N . ALA A 1 85 ? -15.443 -9.961 -0.355 1.00 91.25 85 ALA A N 1
ATOM 608 C CA . ALA A 1 85 ? -14.376 -9.850 0.627 1.00 91.25 85 ALA A CA 1
ATOM 609 C C . ALA A 1 85 ? -14.597 -10.872 1.750 1.00 91.25 85 ALA A C 1
ATOM 611 O O . ALA A 1 85 ? -15.733 -11.169 2.115 1.00 91.25 85 ALA A O 1
ATOM 612 N N . VAL A 1 86 ? -13.503 -11.407 2.293 1.00 90.81 86 VAL A N 1
ATOM 613 C CA . VAL A 1 86 ? -13.567 -12.344 3.420 1.00 90.81 86 VAL A CA 1
ATOM 614 C C . VAL A 1 86 ? -14.283 -11.673 4.588 1.00 90.81 86 VAL A C 1
ATOM 616 O O . VAL A 1 86 ? -13.962 -10.538 4.941 1.00 90.81 86 VAL A O 1
ATOM 619 N N . GLU A 1 87 ? -15.234 -12.378 5.187 1.00 91.25 87 GLU A N 1
ATOM 620 C CA . GLU A 1 87 ? -15.900 -11.937 6.406 1.00 91.25 87 GLU A CA 1
ATOM 621 C C . GLU A 1 87 ? -15.119 -12.422 7.628 1.00 91.25 87 GLU A C 1
ATOM 623 O O . GLU A 1 87 ? -14.710 -13.582 7.723 1.00 91.25 87 GLU A O 1
ATOM 628 N N . LEU A 1 88 ? -14.904 -11.514 8.573 1.00 88.25 88 LEU A N 1
ATOM 629 C CA . LEU A 1 88 ? -14.392 -11.843 9.896 1.00 88.25 88 LEU A CA 1
ATOM 630 C C . LEU A 1 88 ? -15.480 -12.571 10.705 1.00 88.25 88 LEU A C 1
ATOM 632 O O . LEU A 1 88 ? -16.664 -12.438 10.392 1.00 88.25 88 LEU A O 1
ATOM 636 N N . PRO A 1 89 ? -15.137 -13.263 11.809 1.00 87.12 89 PRO A N 1
ATOM 637 C CA . PRO A 1 89 ? -16.131 -13.885 12.694 1.00 87.12 89 PRO A CA 1
ATOM 638 C C . PRO A 1 89 ? -17.214 -12.927 13.223 1.00 87.12 89 PRO A C 1
ATOM 640 O O . PRO A 1 89 ? -18.282 -13.368 13.635 1.00 87.12 89 PRO A O 1
ATOM 643 N N . SER A 1 90 ? -16.955 -11.616 13.202 1.00 84.38 90 SER A N 1
ATOM 644 C CA . SER A 1 90 ? -17.923 -10.563 13.524 1.00 84.38 90 SER A CA 1
ATOM 645 C C . SER A 1 90 ? -18.999 -10.335 12.447 1.00 84.38 90 SER A C 1
ATOM 647 O O . SER A 1 90 ? -19.902 -9.529 12.664 1.00 84.38 90 SER A O 1
ATOM 649 N N . GLY A 1 91 ? -18.903 -10.988 11.283 1.00 89.44 91 GLY A N 1
ATOM 650 C CA . GLY A 1 91 ? -19.762 -10.761 10.114 1.00 89.44 91 GLY A CA 1
ATOM 651 C C . GLY A 1 91 ? -19.437 -9.476 9.345 1.00 89.44 91 GLY A C 1
ATOM 652 O O . GLY A 1 91 ? -20.201 -9.054 8.480 1.00 89.44 91 GLY A O 1
ATOM 653 N N . LYS A 1 92 ? -18.327 -8.809 9.679 1.00 89.81 92 LYS A N 1
ATOM 654 C CA . LYS A 1 92 ? -17.837 -7.612 8.985 1.00 89.81 92 LYS A CA 1
ATOM 655 C C . LYS A 1 92 ? -16.806 -7.988 7.922 1.00 89.81 92 LYS A C 1
ATOM 657 O O . LYS A 1 92 ? -16.091 -8.974 8.111 1.00 89.81 92 LYS A O 1
ATOM 662 N N . PRO A 1 93 ? -16.683 -7.214 6.828 1.00 90.81 93 PRO A N 1
ATOM 663 C CA . PRO A 1 93 ? -15.639 -7.465 5.844 1.00 90.81 93 PRO A CA 1
ATOM 664 C C . PRO A 1 93 ? -14.260 -7.292 6.488 1.00 90.81 93 PRO A C 1
ATOM 666 O O . PRO A 1 93 ? -14.079 -6.422 7.336 1.00 90.81 93 PRO A O 1
ATOM 669 N N . VAL A 1 94 ? -13.267 -8.052 6.025 1.00 89.62 94 VAL A N 1
ATOM 670 C CA . VAL A 1 94 ? -11.866 -7.974 6.482 1.00 89.62 94 VAL A CA 1
ATOM 671 C C . VAL A 1 94 ? -11.284 -6.559 6.402 1.00 89.62 94 VAL A C 1
ATOM 673 O O . VAL A 1 94 ? -10.358 -6.227 7.128 1.00 89.62 94 VAL A O 1
ATOM 676 N N . PHE A 1 95 ? -11.838 -5.690 5.560 1.00 91.06 95 PHE A N 1
ATOM 677 C CA . PHE A 1 95 ? -11.424 -4.293 5.465 1.00 91.06 95 PHE A CA 1
ATOM 678 C C . PHE A 1 95 ? -11.829 -3.436 6.677 1.00 91.06 95 PHE A C 1
ATOM 680 O O . PHE A 1 95 ? -11.191 -2.420 6.929 1.00 91.06 95 PHE A O 1
ATOM 687 N N . GLU A 1 96 ? -12.855 -3.829 7.433 1.00 91.62 96 GLU A N 1
ATOM 688 C CA . GLU A 1 96 ? -13.255 -3.179 8.684 1.00 91.62 96 GLU A CA 1
ATOM 689 C C . GLU A 1 96 ? -12.465 -3.804 9.845 1.00 91.62 96 GLU A C 1
ATOM 691 O O . GLU A 1 96 ? -12.879 -4.792 10.451 1.00 91.62 96 GLU A O 1
ATOM 696 N N . GLN A 1 97 ? -11.282 -3.249 10.121 1.00 88.88 97 GLN A N 1
ATOM 697 C CA . GLN A 1 97 ? -10.353 -3.785 11.114 1.00 88.88 97 GLN A CA 1
ATOM 698 C C . GLN A 1 97 ? -10.850 -3.491 12.536 1.00 88.88 97 GLN A C 1
ATOM 700 O O . GLN A 1 97 ? -11.121 -2.326 12.843 1.00 88.88 97 GLN A O 1
ATOM 705 N N . PRO A 1 98 ? -10.962 -4.498 13.419 1.00 88.06 98 PRO A N 1
ATOM 706 C CA . PRO A 1 98 ? -11.242 -4.272 14.831 1.00 88.06 98 PRO A CA 1
ATOM 707 C C . PRO A 1 98 ? -10.199 -3.353 15.473 1.00 88.06 98 PRO A C 1
ATOM 709 O O . PRO A 1 98 ? -9.035 -3.331 15.083 1.00 88.06 98 PRO A O 1
ATOM 712 N N . ALA A 1 99 ? -10.632 -2.583 16.460 1.00 85.38 99 ALA A N 1
ATOM 713 C CA . ALA A 1 99 ? -9.792 -1.692 17.239 1.00 85.38 99 ALA A CA 1
ATOM 714 C C . ALA A 1 99 ? -10.197 -1.753 18.725 1.00 85.38 99 ALA A C 1
ATOM 716 O O . ALA A 1 99 ? -11.265 -2.284 19.067 1.00 85.38 99 ALA A O 1
ATOM 717 N N . PRO A 1 100 ? -9.361 -1.232 19.647 1.00 84.00 100 PRO A N 1
ATOM 718 C CA . PRO A 1 100 ? -9.655 -1.266 21.075 1.00 84.00 100 PRO A CA 1
ATOM 719 C C . PRO A 1 100 ? -11.039 -0.703 21.417 1.00 84.00 100 PRO A C 1
ATOM 721 O O . PRO A 1 100 ? -11.593 0.131 20.700 1.00 84.00 100 PRO A O 1
ATOM 724 N N . LEU A 1 101 ? -11.586 -1.142 22.554 1.00 85.81 101 LEU A N 1
ATOM 725 C CA . LEU A 1 101 ? -12.891 -0.696 23.068 1.00 85.81 101 LEU A CA 1
ATOM 726 C C . LEU A 1 101 ? -14.084 -1.062 22.162 1.00 85.81 101 LEU A C 1
ATOM 728 O O . LEU A 1 101 ? -15.121 -0.407 22.217 1.00 85.81 101 LEU A O 1
ATOM 732 N N . GLY A 1 102 ? -13.953 -2.109 21.339 1.00 83.06 102 GLY A N 1
ATOM 733 C CA . GLY A 1 102 ? -15.025 -2.564 20.445 1.00 83.06 102 GLY A CA 1
ATOM 734 C C . GLY A 1 102 ? -15.284 -1.613 19.275 1.00 83.06 102 GLY A C 1
ATOM 735 O O . GLY A 1 102 ? -16.371 -1.626 18.701 1.00 83.06 102 GLY A O 1
ATOM 736 N N . THR A 1 103 ? -14.305 -0.770 18.947 1.00 89.56 103 THR A N 1
ATOM 737 C CA . THR A 1 103 ? -14.359 0.114 17.782 1.00 89.56 103 THR A CA 1
ATOM 738 C C . THR A 1 103 ? -13.835 -0.606 16.541 1.00 89.56 103 THR A C 1
ATOM 740 O O . THR A 1 103 ? -13.307 -1.716 16.625 1.00 89.56 103 THR A O 1
ATOM 743 N N . SER A 1 104 ? -13.993 0.011 15.373 1.00 91.06 104 SER A N 1
ATOM 744 C CA . SER A 1 104 ? -13.414 -0.481 14.127 1.00 91.06 104 SER A CA 1
ATOM 745 C C . SER A 1 104 ? -12.847 0.662 13.291 1.00 91.06 104 SER A C 1
ATOM 747 O O . SER A 1 104 ? -13.230 1.825 13.442 1.00 91.06 104 SER A O 1
ATOM 749 N N . VAL A 1 105 ? -11.904 0.325 12.416 1.00 90.88 105 VAL A N 1
ATOM 750 C CA . VAL A 1 105 ? -11.251 1.244 11.486 1.00 90.88 105 VAL A CA 1
ATOM 751 C C . VAL A 1 105 ? -11.461 0.724 10.069 1.00 90.88 105 VAL A C 1
ATOM 753 O O . VAL A 1 105 ? -11.057 -0.386 9.730 1.00 90.88 105 VAL A O 1
ATOM 756 N N . LEU A 1 106 ? -12.104 1.539 9.234 1.00 92.50 106 LEU A N 1
ATOM 757 C CA . LEU A 1 106 ? -12.246 1.286 7.799 1.00 92.50 106 LEU A CA 1
ATOM 758 C C . LEU A 1 106 ? -10.992 1.738 7.040 1.00 92.50 106 LEU A C 1
ATOM 760 O O . LEU A 1 106 ? -10.245 2.574 7.552 1.00 92.50 106 LEU A O 1
ATOM 764 N N . PRO A 1 107 ? -10.771 1.270 5.797 1.00 92.62 107 PRO A N 1
ATOM 765 C CA . PRO A 1 107 ? -9.711 1.807 4.958 1.00 92.62 107 PRO A CA 1
ATOM 766 C C . PRO A 1 107 ? -9.920 3.308 4.748 1.00 92.62 107 PRO A C 1
ATOM 768 O O . PRO A 1 107 ? -11.018 3.753 4.411 1.00 92.62 107 PRO A O 1
ATOM 771 N N . PHE A 1 108 ? -8.858 4.089 4.926 1.00 91.69 108 PHE A N 1
ATOM 772 C CA . PHE A 1 108 ? -8.893 5.542 4.797 1.00 91.69 108 PHE A CA 1
ATOM 773 C C . PHE A 1 108 ? -7.741 6.044 3.917 1.00 91.69 108 PHE A C 1
ATOM 775 O O . PHE A 1 108 ? -6.673 5.422 3.874 1.00 91.69 108 PHE A O 1
ATOM 782 N N . PRO A 1 109 ? -7.908 7.176 3.211 1.00 91.25 109 PRO A N 1
ATOM 783 C CA . PRO A 1 109 ? -6.818 7.772 2.454 1.00 91.25 109 PRO A CA 1
ATOM 784 C C . PRO A 1 109 ? -5.716 8.279 3.388 1.00 91.25 109 PRO A C 1
ATOM 786 O O . PRO A 1 109 ? -5.952 9.087 4.285 1.00 91.25 109 PRO A O 1
ATOM 789 N N . VAL A 1 110 ? -4.480 7.844 3.145 1.00 89.31 110 VAL A N 1
ATOM 790 C CA . VAL A 1 110 ? -3.349 8.193 4.018 1.00 89.31 110 VAL A CA 1
ATOM 791 C C . VAL A 1 110 ? -3.013 9.687 3.963 1.00 89.31 110 VAL A C 1
ATOM 793 O O . VAL A 1 110 ? -2.600 10.256 4.967 1.00 89.31 110 VAL A O 1
ATOM 796 N N . ARG A 1 111 ? -3.258 10.344 2.823 1.00 89.38 111 ARG A N 1
ATOM 797 C CA . ARG A 1 111 ? -3.163 11.809 2.686 1.00 89.38 111 ARG A CA 1
ATOM 798 C C . ARG A 1 111 ? -4.069 12.554 3.664 1.00 89.38 111 ARG A C 1
ATOM 800 O O . ARG A 1 111 ? -3.588 13.441 4.358 1.00 89.38 111 ARG A O 1
ATOM 807 N N . ASP A 1 112 ? -5.326 12.142 3.774 1.00 90.50 112 ASP A N 1
ATOM 808 C CA . ASP A 1 112 ? -6.322 12.809 4.611 1.00 90.50 112 ASP A CA 1
ATOM 809 C C . ASP A 1 112 ? -5.978 12.597 6.097 1.00 90.50 112 ASP A C 1
ATOM 811 O O . ASP A 1 112 ? -6.085 13.507 6.922 1.00 90.50 112 ASP A O 1
ATOM 815 N N . ALA A 1 113 ? -5.476 11.405 6.443 1.00 87.31 113 ALA A N 1
ATOM 816 C CA . ALA A 1 113 ? -4.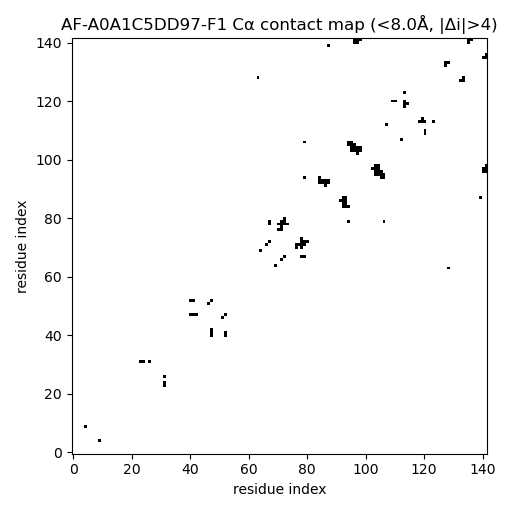968 11.117 7.782 1.00 87.31 113 ALA A CA 1
ATOM 817 C C . ALA A 1 113 ? -3.708 11.931 8.125 1.00 87.31 113 ALA A C 1
ATOM 819 O O . ALA A 1 113 ? -3.596 12.439 9.242 1.00 87.31 113 ALA A O 1
ATOM 820 N N . ALA A 1 114 ? -2.771 12.081 7.183 1.00 87.62 114 ALA A N 1
ATOM 821 C CA . ALA A 1 114 ? -1.564 12.883 7.373 1.00 87.62 114 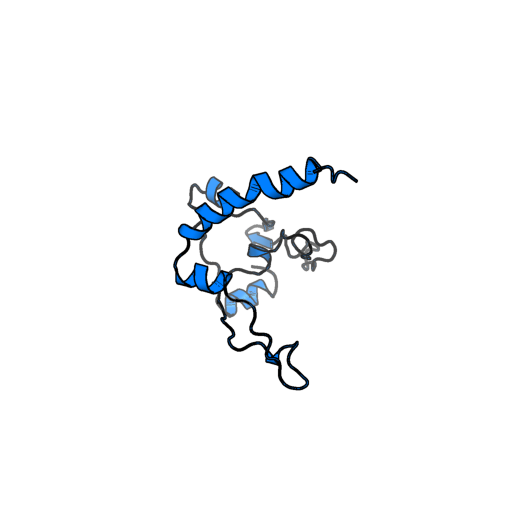ALA A CA 1
ATOM 822 C C . ALA A 1 114 ? -1.907 14.370 7.565 1.00 87.62 114 ALA A C 1
ATOM 824 O O . ALA A 1 114 ? -1.411 14.996 8.502 1.00 87.62 114 ALA A O 1
ATOM 825 N N . GLU A 1 115 ? -2.826 14.900 6.753 1.00 87.88 115 GLU A N 1
ATOM 826 C CA . GLU A 1 115 ? -3.354 16.262 6.877 1.00 87.88 115 GLU 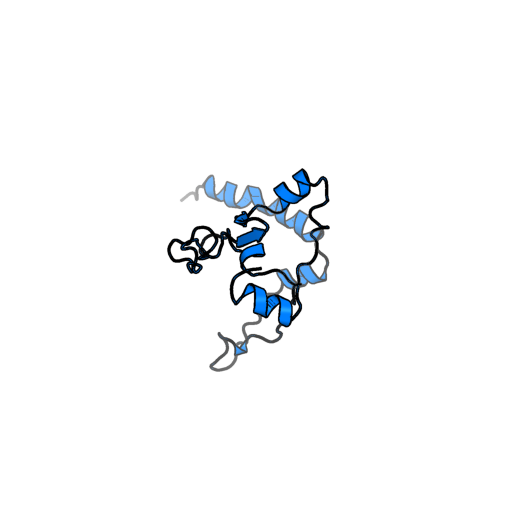A CA 1
ATOM 827 C C . GLU A 1 115 ? -4.013 16.484 8.244 1.00 87.88 115 GLU A C 1
ATOM 829 O O . GLU A 1 115 ? -3.668 17.428 8.957 1.00 87.88 115 GLU A O 1
ATOM 834 N N . THR A 1 116 ? -4.880 15.559 8.667 1.00 87.56 116 THR A N 1
ATOM 835 C CA . THR A 1 116 ? -5.538 15.603 9.984 1.00 87.56 116 THR A CA 1
ATOM 836 C C . THR A 1 116 ? -4.520 15.620 11.129 1.00 87.56 116 THR A C 1
ATOM 838 O O . THR A 1 116 ? -4.686 16.348 12.109 1.00 87.56 116 THR A O 1
ATOM 841 N N . GLN A 1 117 ? -3.437 14.848 11.006 1.00 85.88 117 GLN A N 1
ATOM 842 C CA . GLN A 1 117 ? -2.361 14.795 11.999 1.00 85.88 117 GLN A CA 1
ATOM 843 C C . GLN A 1 117 ? -1.326 15.920 11.861 1.00 85.88 117 GLN A C 1
ATOM 845 O O . GLN A 1 117 ? -0.406 15.978 12.678 1.00 85.88 117 GLN A O 1
ATOM 850 N N . LYS A 1 118 ? -1.458 16.803 10.861 1.00 88.31 118 LYS A N 1
ATOM 851 C CA . LYS A 1 118 ? -0.472 17.841 10.520 1.00 88.31 118 LYS A CA 1
ATOM 852 C C . LYS A 1 118 ? 0.940 17.266 10.331 1.00 88.31 118 LYS A C 1
ATOM 854 O O . LYS A 1 118 ? 1.914 17.812 10.848 1.00 88.31 118 LYS A O 1
ATOM 859 N N . LYS A 1 119 ? 1.039 16.140 9.620 1.00 85.50 119 LYS A N 1
ATOM 860 C CA . LYS A 1 119 ? 2.297 15.458 9.282 1.00 85.50 119 LYS A CA 1
ATOM 861 C C . LYS A 1 119 ? 2.484 15.396 7.774 1.00 85.50 119 LYS A C 1
ATOM 863 O O . LYS A 1 119 ? 1.508 15.341 7.029 1.00 85.50 119 LYS A O 1
ATOM 868 N N . ASP A 1 120 ? 3.735 15.314 7.332 1.00 81.88 120 ASP A N 1
ATOM 869 C CA . ASP A 1 120 ? 4.001 15.001 5.931 1.00 81.88 120 ASP A CA 1
ATOM 870 C C . ASP A 1 120 ? 3.605 13.558 5.620 1.00 81.88 120 ASP A C 1
ATOM 872 O O . ASP A 1 120 ? 3.826 12.643 6.417 1.00 81.88 120 ASP A O 1
ATOM 876 N N . LEU A 1 121 ? 3.120 13.340 4.396 1.00 77.12 121 LEU A N 1
ATOM 877 C CA . LEU A 1 121 ? 2.770 12.015 3.876 1.00 77.12 121 LEU A CA 1
ATOM 878 C C . LEU A 1 121 ? 3.954 11.030 3.889 1.00 77.12 121 LEU A C 1
ATOM 880 O O . LEU A 1 121 ? 3.763 9.824 3.815 1.00 77.12 121 LEU A O 1
ATOM 884 N N . GLN A 1 122 ? 5.182 11.536 3.984 1.00 74.25 122 GLN A N 1
ATOM 885 C CA . GLN A 1 122 ? 6.401 10.727 4.015 1.00 74.25 122 GLN A CA 1
ATOM 886 C C . GLN A 1 122 ? 6.669 10.146 5.415 1.00 74.25 122 GLN A C 1
ATOM 888 O O . GLN A 1 122 ? 7.340 9.127 5.541 1.00 74.25 122 GLN A O 1
ATOM 893 N N . TYR A 1 123 ? 6.084 10.739 6.465 1.00 70.75 123 TYR A N 1
ATOM 894 C CA . TYR A 1 123 ? 6.193 10.295 7.859 1.00 70.75 123 TYR A CA 1
ATOM 895 C C . TYR A 1 123 ? 4.997 9.430 8.278 1.00 70.75 123 TYR A C 1
ATOM 897 O O . TYR A 1 123 ? 4.350 9.660 9.305 1.00 70.75 123 TYR A O 1
ATOM 905 N N . ILE A 1 124 ? 4.703 8.403 7.482 1.00 70.75 124 ILE A N 1
ATOM 906 C CA . ILE A 1 124 ? 3.756 7.356 7.873 1.00 70.75 124 ILE A CA 1
ATOM 907 C C . ILE A 1 124 ? 4.517 6.341 8.724 1.00 70.75 124 ILE A C 1
ATOM 909 O O . ILE A 1 124 ? 5.424 5.678 8.222 1.00 70.75 124 ILE A O 1
ATOM 913 N N . GLY A 1 125 ? 4.128 6.204 9.993 1.00 69.81 125 GLY A N 1
ATOM 914 C CA . GLY A 1 125 ? 4.738 5.249 10.920 1.00 69.81 125 GLY A CA 1
ATOM 915 C C . GLY A 1 125 ? 4.767 3.813 10.383 1.00 69.81 125 GLY A C 1
ATOM 916 O O . GLY A 1 125 ? 3.906 3.406 9.593 1.00 69.81 125 GLY A O 1
ATOM 917 N N . ALA A 1 126 ? 5.774 3.055 10.817 1.00 71.31 126 ALA A N 1
ATOM 918 C CA . ALA A 1 126 ? 5.858 1.623 10.560 1.00 71.31 126 ALA A CA 1
ATOM 919 C C . ALA A 1 126 ? 4.752 0.876 11.322 1.00 71.31 126 ALA A C 1
ATOM 921 O O . ALA A 1 126 ? 4.311 1.315 12.387 1.00 71.31 126 ALA A O 1
ATOM 922 N N . LEU A 1 127 ? 4.315 -0.250 10.765 1.00 77.25 127 LEU A N 1
ATOM 923 C CA . LEU A 1 127 ? 3.422 -1.181 11.452 1.00 77.25 127 LEU A CA 1
ATOM 924 C C . LEU A 1 127 ? 4.256 -2.299 12.086 1.00 77.25 127 LEU A C 1
ATOM 926 O O . LEU A 1 127 ? 5.454 -2.415 11.829 1.00 77.25 127 LEU A O 1
ATOM 930 N N . ASP A 1 128 ? 3.636 -3.128 12.923 1.00 77.88 128 ASP A N 1
ATOM 931 C CA . ASP A 1 128 ? 4.306 -4.340 13.383 1.00 77.88 128 ASP A CA 1
ATOM 932 C C . ASP A 1 128 ? 4.570 -5.262 12.180 1.00 77.88 128 ASP A C 1
ATOM 934 O O . ASP A 1 128 ? 3.658 -5.655 11.450 1.00 77.88 128 ASP A O 1
ATOM 938 N N . HIS A 1 129 ? 5.845 -5.565 11.957 1.00 80.56 129 HIS A N 1
ATOM 939 C CA . HIS A 1 129 ? 6.330 -6.433 10.886 1.00 80.56 129 HIS A CA 1
ATOM 940 C C . HIS A 1 129 ? 6.987 -7.703 11.440 1.00 80.56 129 HIS A C 1
ATOM 942 O O . HIS A 1 129 ? 7.652 -8.437 10.710 1.00 80.56 129 HIS A O 1
ATOM 948 N N . SER A 1 130 ? 6.839 -7.956 12.742 1.00 84.69 130 SER A N 1
ATOM 949 C CA . SER A 1 130 ? 7.332 -9.168 13.376 1.00 84.69 130 SER A CA 1
ATOM 950 C C . SER A 1 130 ? 6.500 -10.380 12.959 1.00 84.69 130 SER A C 1
ATOM 952 O O . SER A 1 130 ? 5.302 -10.292 12.683 1.00 84.69 130 SER A O 1
ATOM 954 N N . TRP A 1 131 ? 7.137 -11.550 12.959 1.00 82.62 131 TRP A N 1
ATOM 955 C CA . TRP A 1 131 ? 6.459 -12.818 12.693 1.00 82.62 131 TRP A CA 1
ATOM 956 C C . TRP A 1 131 ? 5.278 -13.056 13.646 1.00 82.62 131 TRP A C 1
ATOM 958 O O . TRP A 1 131 ? 4.192 -13.452 13.227 1.00 82.62 131 TRP A O 1
ATOM 968 N N . SER A 1 132 ? 5.479 -12.783 14.938 1.00 85.75 132 SER A N 1
ATOM 969 C CA . SER A 1 132 ? 4.451 -12.947 15.966 1.00 85.75 132 SER A CA 1
ATOM 970 C C . SER A 1 132 ? 3.304 -11.949 15.803 1.00 85.75 132 SER A C 1
ATOM 972 O O . SER A 1 132 ? 2.147 -12.342 15.947 1.00 85.75 132 SER A O 1
ATOM 974 N N . GLY A 1 133 ? 3.609 -10.690 15.484 1.00 82.00 133 GLY A N 1
ATOM 975 C CA . GLY A 1 133 ? 2.623 -9.654 15.188 1.00 82.00 133 GLY A CA 1
ATOM 976 C C . GLY A 1 133 ? 1.743 -10.010 13.998 1.00 82.00 133 GLY A C 1
ATOM 977 O O . GLY A 1 133 ? 0.519 -10.022 14.112 1.00 82.00 133 GLY A O 1
ATOM 978 N N . GLY A 1 134 ? 2.366 -10.403 12.882 1.00 80.31 134 GLY A N 1
ATOM 979 C CA . GLY A 1 134 ? 1.655 -10.845 11.682 1.00 80.31 134 GLY A CA 1
ATOM 980 C C . GLY A 1 134 ? 0.769 -12.067 11.936 1.00 80.31 134 GLY A C 1
ATOM 981 O O . GLY A 1 134 ? -0.384 -12.096 11.508 1.00 80.31 134 GLY A O 1
ATOM 982 N N . GLY A 1 135 ? 1.267 -13.045 12.702 1.00 81.31 135 GLY A N 1
ATOM 983 C CA . GLY A 1 135 ? 0.485 -14.216 13.100 1.00 81.31 135 GLY A CA 1
ATOM 984 C C . GLY A 1 135 ? -0.754 -13.861 13.930 1.00 81.31 135 GLY A C 1
ATOM 985 O O . GLY A 1 135 ? -1.819 -14.432 13.706 1.00 81.31 135 GLY A O 1
ATOM 986 N N . LYS A 1 136 ? -0.644 -12.889 14.846 1.00 81.56 136 LYS A N 1
ATOM 987 C CA . LYS A 1 136 ? -1.788 -12.396 15.632 1.00 81.56 136 LYS A CA 1
ATOM 988 C C . LYS A 1 136 ? -2.801 -11.651 14.769 1.00 81.56 136 LYS A C 1
ATOM 990 O O . LYS A 1 136 ? -3.982 -11.967 14.842 1.00 81.56 136 LYS A O 1
ATOM 995 N N . ALA A 1 137 ? -2.338 -10.740 13.912 1.00 78.06 137 ALA A N 1
ATOM 996 C CA . ALA A 1 137 ? -3.206 -10.010 12.990 1.00 78.06 137 ALA A CA 1
ATOM 997 C C . ALA A 1 137 ? -4.007 -10.960 12.079 1.00 78.06 137 ALA A C 1
ATOM 999 O O . ALA A 1 137 ? -5.184 -10.721 11.816 1.00 78.06 137 ALA A O 1
ATOM 1000 N N . TRP A 1 138 ? -3.401 -12.070 11.649 1.00 75.38 138 TRP A N 1
ATOM 1001 C CA . TRP A 1 138 ? -4.077 -13.093 10.849 1.00 75.38 138 TRP A CA 1
ATOM 1002 C C . TRP A 1 138 ? -5.106 -13.914 11.647 1.00 75.38 138 TRP A C 1
ATOM 1004 O O . TRP A 1 138 ? -6.170 -14.253 11.131 1.00 75.38 138 TRP A O 1
ATOM 1014 N N . ALA A 1 139 ? -4.813 -14.237 12.908 1.00 69.62 139 ALA A N 1
ATOM 1015 C CA . ALA A 1 139 ? -5.597 -15.152 13.740 1.00 69.62 139 ALA A CA 1
ATOM 1016 C C . ALA A 1 139 ? -6.593 -14.438 14.677 1.00 69.62 139 ALA A C 1
ATOM 1018 O O . ALA A 1 139 ? -6.682 -14.776 15.858 1.00 69.62 139 ALA A O 1
ATOM 1019 N N . GLY A 1 140 ? -7.355 -13.471 14.156 1.00 62.59 140 GLY A N 1
ATOM 1020 C CA . GLY A 1 140 ? -8.424 -12.796 14.911 1.00 62.59 140 GLY A CA 1
ATOM 1021 C C . GLY A 1 140 ? -8.468 -11.273 14.797 1.00 62.59 140 GLY A C 1
ATOM 1022 O O . GLY A 1 140 ? -9.347 -10.666 15.404 1.00 62.59 140 GLY A O 1
ATOM 1023 N N . GLY A 1 141 ? -7.583 -10.670 13.998 1.00 60.19 141 GLY A N 1
ATOM 1024 C CA . GLY A 1 141 ? -7.438 -9.217 13.908 1.00 60.19 141 GLY A CA 1
ATOM 1025 C C . GLY A 1 141 ? -6.474 -8.673 14.967 1.00 60.19 141 GLY A C 1
ATOM 1026 O O . GLY A 1 141 ? -6.221 -9.323 15.982 1.00 60.19 141 GLY A O 1
ATOM 1027 N N . GLY A 1 142 ? -5.872 -7.518 14.672 1.00 53.75 142 GLY A N 1
ATOM 1028 C CA . GLY A 1 142 ? -4.960 -6.807 15.579 1.00 53.75 142 GLY A CA 1
ATOM 1029 C C . GLY A 1 142 ? -5.651 -6.167 16.776 1.00 53.75 142 GLY A C 1
ATOM 1030 O O . GLY A 1 142 ? -6.879 -5.941 16.712 1.00 53.75 142 GLY A O 1
#

Mean predicted aligned error: 14.87 Å

Foldseek 3Di:
DDDDDDPVNCCVVPPPPVVVVVVLVPDDPVVNVVVPDDQPQPPDDDDRPDPVSDPDDDDDDDDDDDPQLVPLPPPPDCHLPNPPADAAPVRHHLQFAADPPRHTDHDDDLVVVCVVVVHDSVPDDDDDPDPVRVVVCVVHGD

Radius of gyration: 25.61 Å; Cα contacts (8 Å, |Δi|>4): 73; chains: 1; bounding box: 42×42×82 Å